Protein AF-A0A0F4YSS4-F1 (afdb_monomer_lite)

Organism: Rasamsonia emersonii (strain ATCC 16479 / CBS 393.64 / IMI 116815) (NCBI:txid1408163)

Sequence (124 aa):
MKLNITSLLLAASASLASAQYKGIIFFKEHGQCPRQIESEQQTDFEYTAGSNLCIPMGYSSDNYGVGLSAALIGNNDIPPTKLGGCPTSSCNENCQTTSIKQTGNGIYLGCAQFTDAPYLYIGR

Radius of gyration: 19.4 Å; chains: 1; bounding box: 27×46×71 Å

pLDDT: mean 86.07, std 15.17, range [37.22, 96.81]

Foldseek 3Di:
DDDDDDDDDPPPPPPPQDFFKKWKKFKDAAPDWDPPDPVTDIDIDTDGAPDKDKAFDPDPDQKIKMKMKIFGPDPDQDAFQWKWFAQDSVSPDDTDIDTWDDDVRMIIDGIDIGGNRRIMMTHD

Structure (mmCIF, N/CA/C/O backbone):
data_AF-A0A0F4YSS4-F1
#
_entry.id   AF-A0A0F4YSS4-F1
#
loop_
_atom_site.group_PDB
_atom_site.id
_atom_site.type_symbol
_atom_site.label_atom_id
_atom_site.label_alt_id
_atom_site.label_comp_id
_atom_site.label_asym_id
_atom_site.label_entity_id
_atom_site.label_seq_id
_atom_site.pdbx_PDB_ins_code
_atom_site.Cartn_x
_atom_site.Cartn_y
_atom_site.Cartn_z
_atom_site.occupancy
_atom_site.B_iso_or_equiv
_atom_site.auth_seq_id
_atom_site.auth_comp_id
_atom_site.auth_asym_id
_atom_site.auth_atom_id
_atom_site.pdbx_PDB_model_num
ATOM 1 N N . MET A 1 1 ? 6.819 32.430 -58.031 1.00 39.19 1 MET A N 1
ATOM 2 C CA . MET A 1 1 ? 7.689 32.600 -56.840 1.00 39.19 1 MET A CA 1
ATOM 3 C C . MET A 1 1 ? 6.870 32.159 -55.629 1.00 39.19 1 MET A C 1
ATOM 5 O O . MET A 1 1 ? 5.816 32.735 -55.426 1.00 39.19 1 MET A O 1
ATOM 9 N N . LYS A 1 2 ? 7.064 30.935 -55.105 1.00 37.22 2 LYS A N 1
ATOM 10 C CA . LYS A 1 2 ? 7.955 30.550 -53.973 1.00 37.22 2 LYS A CA 1
ATOM 11 C C . LYS A 1 2 ? 7.682 31.393 -52.712 1.00 37.22 2 LYS A C 1
ATOM 13 O O . LYS A 1 2 ? 8.024 32.564 -52.712 1.00 37.22 2 LYS A O 1
ATOM 18 N N . LEU A 1 3 ? 6.821 30.902 -51.811 1.00 43.38 3 LEU A N 1
ATOM 19 C CA . LEU A 1 3 ? 7.068 30.062 -50.609 1.00 43.38 3 LEU A CA 1
ATOM 20 C C . LEU A 1 3 ? 7.516 30.884 -49.391 1.00 43.38 3 LEU A C 1
ATOM 22 O O . LEU A 1 3 ? 8.586 31.478 -49.434 1.00 43.38 3 LEU A O 1
ATOM 26 N N . ASN A 1 4 ? 6.729 30.853 -48.308 1.00 44.31 4 ASN A N 1
ATOM 27 C CA . ASN A 1 4 ? 7.154 30.349 -46.989 1.00 44.31 4 ASN A CA 1
ATOM 28 C C . ASN A 1 4 ? 6.169 30.778 -45.893 1.00 44.31 4 ASN A C 1
ATOM 30 O O . ASN A 1 4 ? 6.209 31.911 -45.426 1.00 44.31 4 ASN A O 1
ATOM 34 N N . ILE A 1 5 ? 5.348 29.841 -45.418 1.00 56.06 5 ILE A N 1
ATOM 35 C CA . ILE A 1 5 ? 4.875 29.872 -44.032 1.00 56.06 5 ILE A CA 1
ATOM 36 C C . ILE A 1 5 ? 5.236 28.512 -43.446 1.00 56.06 5 ILE A C 1
ATOM 38 O O . ILE A 1 5 ? 4.546 27.515 -43.639 1.00 56.06 5 ILE A O 1
ATOM 42 N N . THR A 1 6 ? 6.402 28.475 -42.811 1.00 56.00 6 THR A N 1
ATOM 43 C CA . THR A 1 6 ? 6.912 27.323 -42.074 1.00 56.00 6 THR A CA 1
ATOM 44 C C . THR A 1 6 ? 6.201 27.286 -40.725 1.00 56.00 6 THR A C 1
ATOM 46 O O . THR A 1 6 ? 6.624 27.941 -39.776 1.00 56.00 6 THR A O 1
ATOM 49 N N . SER A 1 7 ? 5.097 26.550 -40.632 1.00 55.50 7 SER A N 1
ATOM 50 C CA . SER A 1 7 ? 4.496 26.219 -39.340 1.00 55.50 7 SER A CA 1
ATOM 51 C C . SER A 1 7 ? 5.353 25.154 -38.654 1.00 55.50 7 SER A C 1
ATOM 53 O O . SER A 1 7 ? 5.331 23.987 -39.040 1.00 55.50 7 SER A O 1
ATOM 55 N N . LEU A 1 8 ? 6.125 25.560 -37.640 1.00 53.09 8 LEU A N 1
ATOM 56 C CA . LEU A 1 8 ? 6.715 24.636 -36.672 1.00 53.09 8 LEU A CA 1
ATOM 57 C C . LEU A 1 8 ? 5.577 23.970 -35.885 1.00 53.09 8 LEU A C 1
ATOM 59 O O . LEU A 1 8 ? 4.965 24.593 -35.020 1.00 53.09 8 LEU A O 1
ATOM 63 N N . LEU A 1 9 ? 5.305 22.698 -36.168 1.00 51.16 9 LEU A N 1
ATOM 64 C CA . LEU A 1 9 ? 4.579 21.833 -35.243 1.00 51.16 9 LEU A CA 1
ATOM 65 C C . LEU A 1 9 ? 5.529 21.459 -34.098 1.00 51.16 9 LEU A C 1
ATOM 67 O O . LEU A 1 9 ? 6.437 20.648 -34.274 1.00 51.16 9 LEU A O 1
ATOM 71 N N . LEU A 1 10 ? 5.323 22.057 -32.921 1.00 48.53 10 LEU A N 1
ATOM 72 C CA . LEU A 1 10 ? 5.881 21.550 -31.668 1.00 48.53 10 LEU A CA 1
ATOM 73 C C . LEU A 1 10 ? 5.196 20.213 -31.352 1.00 48.53 10 LEU A C 1
ATOM 75 O O . LEU A 1 10 ? 4.077 20.183 -30.842 1.00 48.53 10 LEU A O 1
ATOM 79 N N . ALA A 1 11 ? 5.867 19.103 -31.649 1.00 56.78 11 ALA A N 1
ATOM 80 C CA . ALA A 1 11 ? 5.512 17.807 -31.091 1.00 56.78 11 ALA A CA 1
ATOM 81 C C . ALA A 1 11 ? 5.920 17.800 -29.610 1.00 56.78 11 ALA A C 1
ATOM 83 O O . ALA A 1 11 ? 7.083 17.585 -29.270 1.00 56.78 11 ALA A O 1
ATOM 84 N N . ALA A 1 12 ? 4.970 18.089 -28.722 1.00 51.41 12 ALA A N 1
ATOM 85 C CA . ALA A 1 12 ? 5.133 17.840 -27.299 1.00 51.41 12 ALA A CA 1
ATOM 86 C C . ALA A 1 12 ? 5.093 16.322 -27.077 1.00 51.41 12 ALA A C 1
ATOM 88 O O . ALA A 1 12 ? 4.024 15.719 -26.990 1.00 51.41 12 ALA A O 1
ATOM 89 N N . SER A 1 13 ? 6.266 15.694 -27.022 1.00 50.88 13 SER A N 1
ATOM 90 C CA . SER A 1 13 ? 6.425 14.308 -26.586 1.00 50.88 13 SER A CA 1
ATOM 91 C C . SER A 1 13 ? 6.126 14.240 -25.086 1.00 50.88 13 SER A C 1
ATOM 93 O O . SER A 1 13 ? 7.032 14.287 -24.259 1.00 50.88 13 SER A O 1
ATOM 95 N N . ALA A 1 14 ? 4.847 14.184 -24.714 1.00 50.41 14 ALA A N 1
ATOM 96 C CA . ALA A 1 14 ? 4.457 13.777 -23.375 1.00 50.41 14 ALA A CA 1
ATOM 97 C C . ALA A 1 14 ? 4.865 12.307 -23.227 1.00 50.41 14 ALA A C 1
ATOM 99 O O . ALA A 1 14 ? 4.205 11.408 -23.747 1.00 50.41 14 ALA A O 1
ATOM 100 N N . SER A 1 15 ? 6.001 12.062 -22.579 1.00 48.47 15 SER A N 1
ATOM 101 C CA . SER A 1 15 ? 6.397 10.741 -22.114 1.00 48.47 15 SER A CA 1
ATOM 102 C C . SER A 1 15 ? 5.359 10.280 -21.095 1.00 48.47 15 SER A C 1
ATOM 104 O O . SER A 1 15 ? 5.455 10.562 -19.904 1.00 48.47 15 SER A O 1
ATOM 106 N N . LEU A 1 16 ? 4.324 9.601 -21.587 1.00 52.78 16 LEU A N 1
ATOM 107 C CA . LEU A 1 16 ? 3.397 8.825 -20.778 1.00 52.78 16 LEU A CA 1
ATOM 108 C C . LEU A 1 16 ? 4.238 7.781 -20.043 1.00 52.78 16 LEU A C 1
ATOM 110 O O . LEU A 1 16 ? 4.644 6.777 -20.629 1.00 52.78 16 LEU A O 1
ATOM 114 N N . ALA A 1 17 ? 4.561 8.038 -18.779 1.00 60.41 17 ALA A N 1
ATOM 115 C CA . ALA A 1 17 ? 5.126 7.010 -17.928 1.00 60.41 17 ALA A CA 1
ATOM 116 C C . ALA A 1 17 ? 4.026 5.960 -17.722 1.00 60.41 17 ALA A C 1
ATOM 118 O O . ALA A 1 17 ? 3.102 6.163 -16.938 1.00 60.41 17 ALA A O 1
ATOM 119 N N . SER A 1 18 ? 4.076 4.879 -18.501 1.00 71.38 18 SER A N 1
ATOM 120 C CA . SER A 1 18 ? 3.141 3.765 -18.375 1.00 71.38 18 SER A CA 1
ATOM 121 C C . SER A 1 18 ? 3.249 3.170 -16.973 1.00 71.38 18 SER A C 1
ATOM 123 O O . SER A 1 18 ? 4.370 2.934 -16.506 1.00 71.38 18 SER A O 1
ATOM 125 N N . ALA A 1 19 ? 2.108 2.895 -16.337 1.00 76.88 19 ALA A N 1
ATOM 126 C CA . ALA A 1 19 ? 2.060 2.118 -15.104 1.00 76.88 19 ALA A CA 1
ATOM 127 C C . ALA A 1 19 ? 2.869 0.825 -15.264 1.00 76.88 19 ALA A C 1
ATOM 129 O O . ALA A 1 19 ? 2.820 0.158 -16.298 1.00 76.88 19 ALA A O 1
ATOM 130 N N . GLN A 1 20 ? 3.660 0.506 -14.250 1.00 90.88 20 GLN A N 1
ATOM 131 C CA . GLN A 1 20 ? 4.571 -0.632 -14.258 1.00 90.88 20 GLN A CA 1
ATOM 132 C C . GLN A 1 20 ? 3.961 -1.800 -13.512 1.00 90.88 20 GLN A C 1
ATOM 134 O O . GLN A 1 20 ? 4.001 -2.917 -14.007 1.00 90.88 20 GLN A O 1
ATOM 139 N N . TYR A 1 21 ? 3.323 -1.535 -12.376 1.00 94.25 21 TYR A N 1
ATOM 140 C CA . TYR A 1 21 ? 2.577 -2.539 -11.634 1.00 94.25 21 TYR A CA 1
ATOM 141 C C . TYR A 1 21 ? 1.111 -2.150 -11.578 1.00 94.25 21 TYR A C 1
ATOM 143 O O . TYR A 1 21 ? 0.785 -0.983 -11.366 1.00 94.25 21 TYR A O 1
ATOM 151 N N . LYS A 1 22 ? 0.237 -3.140 -11.731 1.00 95.44 22 LYS A N 1
ATOM 152 C CA . LYS A 1 22 ? -1.200 -2.997 -11.514 1.00 95.44 22 LYS A CA 1
ATOM 153 C C . LYS A 1 22 ? -1.671 -4.085 -10.576 1.00 95.44 22 LYS A C 1
ATOM 155 O O . LYS A 1 22 ? -1.296 -5.249 -10.733 1.00 95.44 22 LYS A O 1
ATOM 160 N N . GLY A 1 23 ? -2.468 -3.701 -9.595 1.00 94.69 23 GLY A N 1
ATOM 161 C CA . GLY A 1 23 ? -2.914 -4.630 -8.580 1.00 94.69 23 GLY A CA 1
ATOM 162 C C . GLY A 1 23 ? -4.106 -4.149 -7.798 1.00 94.69 23 GLY A C 1
ATOM 163 O O . GLY A 1 23 ? -4.720 -3.133 -8.113 1.00 94.69 23 GLY A O 1
ATOM 164 N N . ILE A 1 24 ? -4.390 -4.921 -6.763 1.00 95.56 24 ILE A N 1
ATOM 165 C CA . ILE A 1 24 ? -5.546 -4.766 -5.902 1.00 95.56 24 ILE A CA 1
ATOM 166 C C . ILE A 1 24 ? -5.051 -4.701 -4.462 1.00 95.56 24 ILE A C 1
ATOM 168 O O . ILE A 1 24 ? -4.170 -5.462 -4.045 1.00 95.56 24 ILE A O 1
ATOM 172 N N . ILE A 1 25 ? -5.625 -3.774 -3.712 1.00 95.50 25 ILE A N 1
ATOM 173 C CA . ILE A 1 25 ? -5.508 -3.671 -2.265 1.00 95.50 25 ILE A CA 1
ATOM 174 C C . ILE A 1 25 ? -6.777 -4.261 -1.678 1.00 95.50 25 ILE A C 1
ATOM 176 O O . ILE A 1 25 ? -7.871 -3.883 -2.084 1.00 95.50 25 ILE A O 1
ATOM 180 N N . PHE A 1 26 ? -6.625 -5.162 -0.721 1.00 95.81 26 PHE A N 1
ATOM 181 C CA . PHE A 1 26 ? -7.721 -5.836 -0.042 1.00 95.81 26 PHE A CA 1
ATOM 182 C C . PHE A 1 26 ? -7.793 -5.357 1.396 1.00 95.81 26 PHE A C 1
ATOM 184 O O . PHE A 1 26 ? -6.758 -5.175 2.042 1.00 95.81 26 PHE A O 1
ATOM 191 N N . PHE A 1 27 ? -9.008 -5.202 1.902 1.00 94.75 27 PHE A N 1
ATOM 192 C CA . PHE A 1 27 ? -9.275 -4.678 3.231 1.00 94.75 27 PHE A CA 1
ATOM 193 C C . PHE A 1 27 ? -10.063 -5.667 4.075 1.00 94.75 27 PHE A C 1
ATOM 195 O O . PHE A 1 27 ? -10.866 -6.461 3.576 1.00 94.75 27 PHE A O 1
ATOM 202 N N . LYS A 1 28 ? -9.845 -5.588 5.384 1.00 94.19 28 LYS A N 1
ATOM 203 C CA . LYS A 1 28 ? -10.624 -6.306 6.382 1.00 94.19 28 LYS A CA 1
ATOM 204 C C . LYS A 1 28 ? -10.689 -5.535 7.688 1.00 94.19 28 LYS A C 1
ATOM 206 O O . LYS A 1 28 ? -9.936 -4.590 7.903 1.00 94.19 28 LYS A O 1
ATOM 211 N N . GLU A 1 29 ? -11.576 -5.959 8.576 1.00 92.94 29 GLU A N 1
ATOM 212 C CA . GLU A 1 29 ? -11.637 -5.429 9.93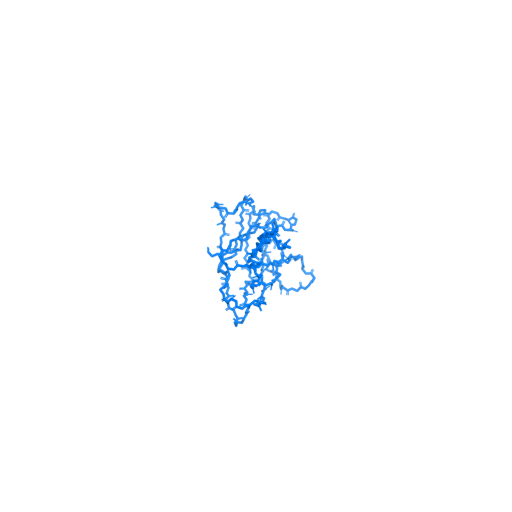4 1.00 92.94 29 GLU A CA 1
ATOM 213 C C . GLU A 1 29 ? -10.303 -5.612 10.668 1.00 92.94 29 GLU A C 1
ATOM 215 O O . GLU A 1 29 ? -9.561 -6.572 10.436 1.00 92.94 29 GLU A O 1
ATOM 220 N N . HIS A 1 30 ? -10.002 -4.676 11.566 1.00 91.69 30 HIS A N 1
ATOM 221 C CA . HIS A 1 30 ? -8.802 -4.728 12.389 1.00 91.69 30 HIS A CA 1
ATOM 222 C C . HIS A 1 30 ? -8.676 -6.049 13.160 1.00 91.69 30 HIS A C 1
ATOM 224 O O . HIS A 1 30 ? -9.650 -6.599 13.675 1.00 91.69 30 HIS A O 1
ATOM 230 N N . GLY A 1 31 ? -7.448 -6.557 13.254 1.00 92.06 31 GLY A N 1
ATOM 231 C CA . GLY A 1 31 ? -7.145 -7.855 13.856 1.00 92.06 31 GLY A CA 1
ATOM 232 C C . GLY A 1 31 ? -7.376 -9.044 12.917 1.00 92.06 31 GLY A C 1
ATOM 233 O O . GLY A 1 31 ? -7.008 -10.167 13.261 1.00 92.06 31 GLY A O 1
ATOM 234 N N . GLN A 1 32 ? -7.922 -8.819 11.718 1.00 93.56 32 GLN A N 1
ATOM 235 C CA . GLN A 1 32 ? -8.018 -9.822 10.662 1.00 93.56 32 GLN A CA 1
ATOM 236 C C . GLN A 1 32 ? -7.117 -9.459 9.4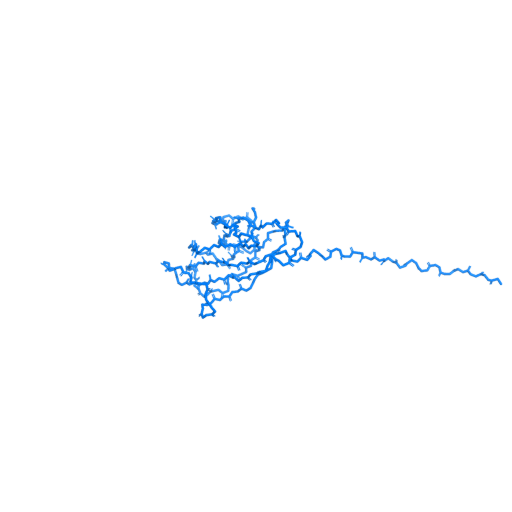84 1.00 93.56 32 GLN A C 1
ATOM 238 O O . GLN A 1 32 ? -6.900 -8.292 9.172 1.00 93.56 32 GLN A O 1
ATOM 243 N N . CYS A 1 33 ? -6.604 -10.479 8.802 1.00 92.94 33 CYS A N 1
ATOM 244 C CA . CYS A 1 33 ? -5.871 -10.304 7.556 1.00 92.94 33 CYS A CA 1
ATOM 245 C C . CYS A 1 33 ? -6.801 -10.607 6.378 1.00 92.94 33 CYS A C 1
ATOM 247 O O . CYS A 1 33 ? -7.498 -11.632 6.419 1.00 92.94 33 CYS A O 1
ATOM 249 N N . PRO A 1 34 ? -6.825 -9.761 5.335 1.00 93.44 34 PRO A N 1
ATOM 250 C CA . PRO A 1 34 ? -7.557 -10.083 4.124 1.00 93.44 34 PRO A CA 1
ATOM 251 C C . PRO A 1 34 ? -6.984 -11.350 3.487 1.00 93.44 34 PRO A C 1
ATOM 253 O O . PRO A 1 34 ? -5.774 -11.583 3.472 1.00 93.44 34 PRO A O 1
A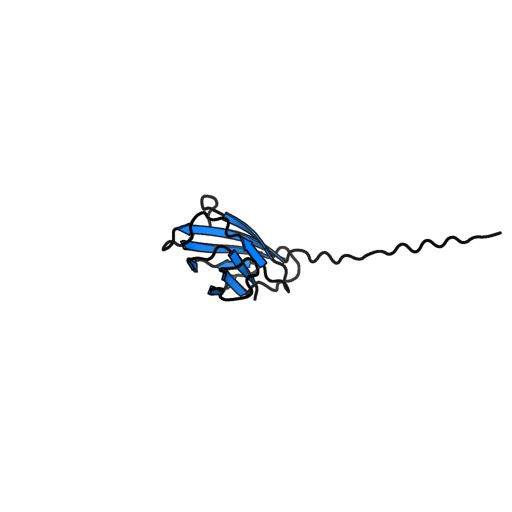TOM 256 N N . ARG A 1 35 ? -7.876 -12.193 2.976 1.00 91.12 35 ARG A N 1
ATOM 257 C CA . ARG A 1 35 ? -7.545 -13.419 2.244 1.00 91.12 35 ARG A CA 1
ATOM 258 C C . ARG A 1 35 ? -7.228 -13.160 0.773 1.00 91.12 35 ARG A C 1
ATOM 260 O O . ARG A 1 35 ? -6.808 -14.099 0.104 1.00 91.12 35 ARG A O 1
ATOM 267 N N . GLN A 1 36 ? -7.417 -11.926 0.304 1.00 87.56 36 GLN A N 1
ATOM 268 C CA . GLN A 1 36 ? -7.170 -11.493 -1.072 1.00 87.56 36 GLN A CA 1
ATOM 269 C C . GLN A 1 36 ? -8.050 -12.226 -2.086 1.00 87.56 36 GLN A C 1
ATOM 271 O O . GLN A 1 36 ? -7.580 -12.834 -3.047 1.00 87.56 36 GLN A O 1
ATOM 276 N N . ILE A 1 37 ? -9.352 -12.199 -1.818 1.00 87.19 37 ILE A N 1
ATOM 277 C CA . ILE A 1 37 ? -10.401 -12.785 -2.655 1.00 87.19 37 ILE A CA 1
ATOM 278 C C . ILE A 1 37 ? -11.400 -11.698 -3.050 1.00 87.19 37 ILE A C 1
ATOM 280 O O . ILE A 1 37 ? -11.595 -10.746 -2.303 1.00 87.19 37 ILE A O 1
ATOM 284 N N . GLU A 1 38 ? -12.085 -11.874 -4.179 1.00 82.00 38 GLU A N 1
ATOM 285 C CA . GLU A 1 38 ? -12.984 -10.856 -4.756 1.00 82.00 38 GLU A CA 1
ATOM 286 C C . GLU A 1 38 ? -14.153 -10.438 -3.848 1.00 82.00 38 GLU A C 1
ATOM 288 O O . GLU A 1 38 ? -14.733 -9.374 -4.035 1.00 82.00 38 GLU A O 1
ATOM 293 N N . SER A 1 39 ? -14.532 -11.270 -2.872 1.00 83.75 39 SER A N 1
ATOM 294 C CA . SER A 1 39 ? -15.606 -10.944 -1.926 1.00 83.75 39 SER A CA 1
ATOM 295 C C . SER A 1 39 ? -15.177 -9.974 -0.820 1.00 83.75 39 SER A C 1
ATOM 297 O O . SER A 1 39 ? -16.019 -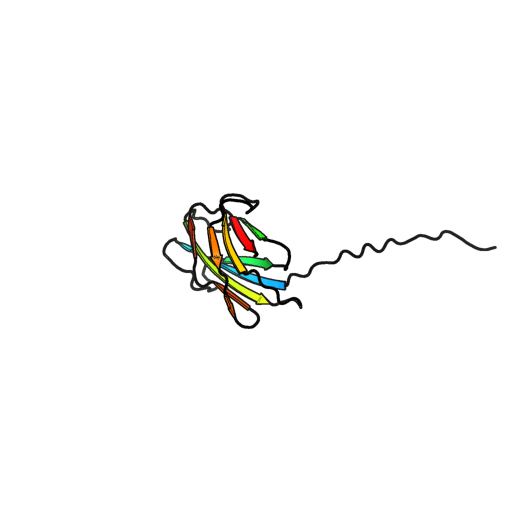9.549 -0.033 1.00 83.75 39 SER A O 1
ATOM 299 N N . GLU A 1 40 ? -13.878 -9.703 -0.675 1.00 88.94 40 GLU A N 1
ATOM 300 C CA . GLU A 1 40 ? -13.374 -8.706 0.270 1.00 88.94 40 GLU A CA 1
ATOM 301 C C . GLU A 1 40 ? -13.448 -7.310 -0.343 1.00 88.94 40 GLU A C 1
ATOM 303 O O . GLU A 1 40 ? -13.354 -7.136 -1.557 1.00 88.94 40 GLU A O 1
ATOM 308 N N . GLN A 1 41 ? -13.613 -6.297 0.506 1.00 92.44 41 GLN A N 1
ATOM 309 C CA . GLN A 1 41 ? -13.567 -4.924 0.031 1.00 92.44 41 GLN A CA 1
ATOM 310 C C . GLN A 1 41 ? -12.187 -4.646 -0.554 1.00 92.44 41 GLN A C 1
ATOM 312 O O . GLN A 1 41 ? -11.167 -4.998 0.044 1.00 92.44 41 GLN A O 1
ATOM 317 N N . GLN A 1 42 ? -12.172 -4.027 -1.728 1.00 93.06 42 GLN A N 1
ATOM 318 C CA . GLN A 1 42 ? -10.960 -3.901 -2.510 1.00 93.06 42 GLN A CA 1
ATOM 319 C C . GLN A 1 42 ? -10.912 -2.602 -3.308 1.00 93.06 42 GLN A C 1
ATOM 321 O O . GLN A 1 42 ? -11.949 -2.054 -3.682 1.00 93.06 42 GLN A O 1
ATOM 326 N N . THR A 1 43 ? -9.695 -2.144 -3.584 1.00 92.88 43 THR A N 1
ATOM 327 C CA . THR A 1 43 ? -9.425 -0.973 -4.421 1.00 92.88 43 THR A CA 1
ATOM 328 C C . THR A 1 43 ? -8.264 -1.271 -5.357 1.00 92.88 43 THR A C 1
ATOM 330 O O . THR A 1 43 ? -7.238 -1.801 -4.929 1.00 92.88 43 THR A O 1
ATOM 333 N N . ASP A 1 44 ? -8.411 -0.898 -6.624 1.00 94.06 44 ASP A N 1
ATOM 334 C CA . ASP A 1 44 ? -7.345 -1.022 -7.613 1.00 94.06 44 ASP A CA 1
ATOM 335 C C . ASP A 1 44 ? -6.267 0.047 -7.417 1.00 94.06 44 ASP A C 1
ATOM 337 O O . ASP A 1 44 ? -6.539 1.178 -7.008 1.00 94.06 44 ASP A O 1
ATOM 341 N N . PHE A 1 45 ? -5.034 -0.286 -7.785 1.00 94.00 45 PHE A N 1
ATOM 342 C CA . PHE A 1 45 ? -3.957 0.686 -7.886 1.00 94.00 45 PHE A CA 1
ATOM 343 C C . PHE A 1 45 ? -3.064 0.418 -9.094 1.00 94.00 45 PHE A C 1
ATOM 345 O O . PHE A 1 45 ? -2.895 -0.716 -9.552 1.00 94.00 45 PHE A O 1
ATOM 352 N N . GLU A 1 46 ? -2.445 1.490 -9.571 1.00 94.62 46 GLU A N 1
ATOM 353 C CA . GLU A 1 46 ? -1.416 1.459 -10.598 1.00 94.62 46 GLU A CA 1
ATOM 354 C C . GLU A 1 46 ? -0.191 2.212 -10.087 1.00 94.62 46 GLU A C 1
ATOM 356 O O . GLU A 1 46 ? -0.300 3.335 -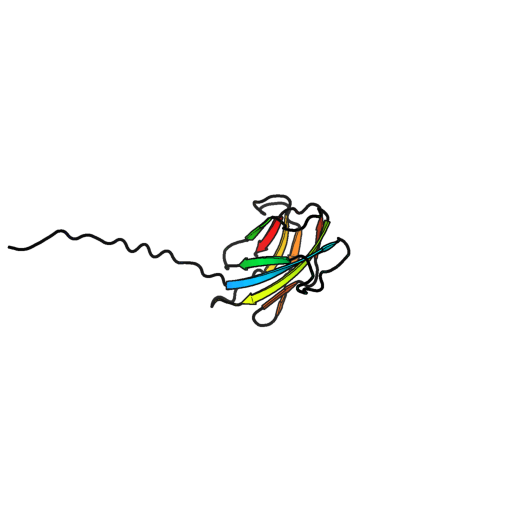9.597 1.00 94.62 46 GLU A O 1
ATOM 361 N N . TYR A 1 47 ? 0.976 1.578 -10.173 1.00 94.06 47 TYR A N 1
ATOM 362 C CA . TYR A 1 47 ? 2.238 2.109 -9.672 1.00 94.06 47 TYR A CA 1
ATOM 363 C C . TYR A 1 47 ? 3.241 2.305 -10.802 1.00 94.06 47 TYR A C 1
ATOM 365 O O . TYR A 1 47 ? 3.450 1.413 -11.628 1.00 94.06 47 TYR A O 1
ATOM 373 N N . THR A 1 48 ? 3.925 3.444 -10.772 1.00 92.06 48 THR A N 1
ATOM 374 C CA . THR A 1 48 ? 5.008 3.797 -11.690 1.00 92.06 48 THR A CA 1
ATOM 375 C C . THR A 1 48 ? 6.268 4.053 -10.874 1.00 92.06 48 THR A C 1
ATOM 377 O O . THR A 1 48 ? 6.256 4.877 -9.962 1.00 92.06 48 THR A O 1
ATOM 380 N N . ALA A 1 49 ? 7.378 3.379 -11.191 1.00 86.75 49 ALA A N 1
ATOM 381 C CA . ALA A 1 49 ? 8.633 3.638 -10.495 1.00 86.75 49 ALA A CA 1
ATOM 382 C C . ALA A 1 49 ? 9.060 5.104 -10.608 1.00 86.75 49 ALA A C 1
ATOM 384 O O . ALA A 1 49 ? 8.987 5.714 -11.676 1.00 86.75 49 ALA A O 1
ATOM 385 N N . GLY A 1 50 ? 9.563 5.634 -9.495 1.00 83.25 50 GLY A N 1
ATOM 386 C CA . GLY A 1 50 ? 9.981 7.029 -9.369 1.00 83.25 50 GLY A CA 1
ATOM 387 C C . GLY A 1 50 ? 8.909 7.951 -8.786 1.00 83.25 50 GLY A C 1
ATOM 388 O O . GLY A 1 50 ? 9.234 9.086 -8.448 1.00 83.25 50 GLY A O 1
ATOM 389 N N . SER A 1 51 ? 7.673 7.476 -8.601 1.00 85.31 51 SER A N 1
ATOM 390 C CA . SER A 1 51 ? 6.650 8.170 -7.817 1.00 85.31 51 SER A CA 1
ATOM 391 C C . SER A 1 51 ? 6.245 7.364 -6.582 1.00 85.31 51 SER A C 1
ATOM 393 O O . SER A 1 51 ? 6.445 6.150 -6.499 1.00 85.31 51 SER A O 1
ATOM 395 N N . ASN A 1 52 ? 5.690 8.074 -5.604 1.00 90.50 52 ASN A N 1
ATOM 396 C CA . ASN A 1 52 ? 4.956 7.488 -4.493 1.00 90.50 52 ASN A CA 1
ATOM 397 C C . ASN A 1 52 ? 3.467 7.699 -4.754 1.00 90.50 52 ASN A C 1
ATOM 399 O O . ASN A 1 52 ? 3.064 8.762 -5.228 1.00 90.50 52 ASN A O 1
ATOM 403 N N . LEU A 1 53 ? 2.656 6.701 -4.427 1.00 93.25 53 LEU A N 1
ATOM 404 C CA . LEU A 1 53 ? 1.209 6.835 -4.412 1.00 93.25 53 LEU A CA 1
ATOM 405 C C . LEU A 1 53 ? 0.768 7.239 -3.013 1.00 93.25 53 LEU A C 1
ATOM 407 O O . LEU A 1 53 ? 1.268 6.702 -2.025 1.00 93.25 53 LEU A O 1
ATOM 411 N N . CYS A 1 54 ? -0.195 8.149 -2.959 1.00 94.12 54 CYS A N 1
ATOM 412 C CA . CYS A 1 54 ? -0.973 8.438 -1.771 1.00 94.12 54 CYS A CA 1
ATOM 413 C C . CYS A 1 54 ? -2.439 8.420 -2.187 1.00 94.12 54 CYS A C 1
ATOM 415 O O . CYS A 1 54 ? -2.874 9.279 -2.955 1.00 94.12 54 CYS A O 1
ATOM 417 N N . ILE A 1 55 ? -3.177 7.402 -1.760 1.00 92.38 55 ILE A N 1
ATOM 418 C CA . ILE A 1 55 ? -4.569 7.199 -2.169 1.00 92.38 55 ILE A CA 1
ATOM 419 C C . ILE A 1 55 ? -5.473 7.202 -0.938 1.00 92.38 55 ILE A C 1
ATOM 421 O O . ILE A 1 55 ? -5.063 6.689 0.102 1.00 92.38 55 ILE A O 1
ATOM 425 N N . PRO A 1 56 ? -6.686 7.773 -1.010 1.00 90.75 56 PRO A N 1
ATOM 426 C CA . PRO A 1 56 ? -7.635 7.663 0.087 1.00 90.75 56 PRO A CA 1
ATOM 427 C C . PRO A 1 56 ? -7.956 6.189 0.341 1.00 90.75 56 PRO A C 1
ATOM 429 O O . PRO A 1 56 ? -8.200 5.418 -0.591 1.00 90.75 56 PRO A O 1
ATOM 432 N N . MET A 1 57 ? -7.946 5.798 1.611 1.00 82.38 57 MET A N 1
ATOM 433 C CA . MET A 1 57 ? -8.404 4.489 2.041 1.00 82.38 57 MET A CA 1
ATOM 434 C C . MET A 1 57 ? -9.893 4.379 1.692 1.00 82.38 57 MET A C 1
ATOM 436 O O . MET A 1 57 ? -10.729 5.104 2.223 1.00 82.38 57 MET A O 1
ATOM 440 N N . GLY A 1 58 ? -10.229 3.459 0.791 1.00 73.75 58 GLY A N 1
ATOM 441 C CA . GLY A 1 58 ? -11.608 3.216 0.364 1.00 73.75 58 GLY A CA 1
ATOM 442 C C . GLY A 1 58 ? -12.434 2.378 1.344 1.00 73.75 58 GLY A C 1
ATOM 443 O O . GLY A 1 58 ? -13.473 1.874 0.935 1.00 73.75 58 GLY A O 1
ATOM 444 N N . TYR A 1 59 ? -11.967 2.178 2.581 1.00 80.12 59 TYR A N 1
ATOM 445 C CA . TYR A 1 59 ? -12.556 1.314 3.611 1.00 80.12 59 TYR A CA 1
ATOM 446 C C . TYR A 1 59 ? -13.239 2.152 4.695 1.00 80.12 59 TYR A C 1
ATOM 448 O O . TYR A 1 59 ? -12.772 3.232 5.036 1.00 80.12 59 TYR A O 1
ATOM 456 N N . SER A 1 60 ? -14.358 1.678 5.243 1.00 78.50 60 SER A N 1
ATOM 457 C CA . SER A 1 60 ? -15.213 2.482 6.130 1.00 78.50 60 SER A CA 1
ATOM 458 C C . SER A 1 60 ? -14.762 2.534 7.595 1.00 78.50 60 SER A C 1
ATOM 460 O O . SER A 1 60 ? -15.466 3.120 8.411 1.00 78.50 60 SER A O 1
ATOM 462 N N . SER A 1 61 ? -13.653 1.884 7.956 1.00 85.69 61 SER A N 1
ATOM 463 C CA . SER A 1 61 ? -13.184 1.792 9.342 1.00 85.69 61 SER A CA 1
ATOM 464 C C . SER A 1 61 ? -11.850 2.495 9.536 1.00 85.69 61 SER A C 1
ATOM 466 O O . SER A 1 61 ? -10.930 2.291 8.749 1.00 85.69 61 SER A O 1
ATOM 468 N N . ASP A 1 62 ? -11.725 3.2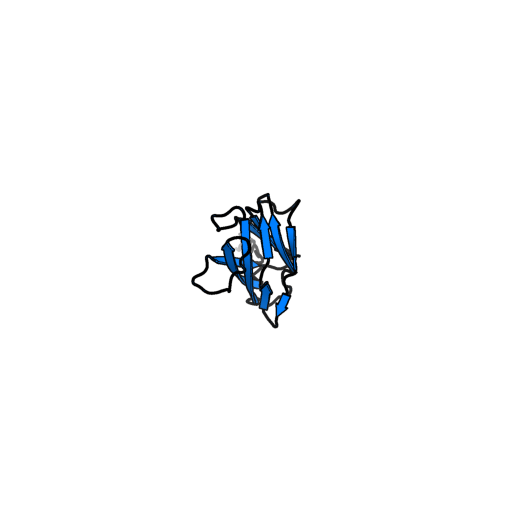26 10.643 1.00 86.38 62 ASP A N 1
ATOM 469 C CA . ASP A 1 62 ? -10.477 3.876 11.061 1.00 86.38 62 ASP A CA 1
ATOM 470 C C . ASP A 1 62 ? -9.382 2.864 11.449 1.00 86.38 62 ASP A C 1
ATOM 472 O O . ASP A 1 62 ? -8.202 3.202 11.491 1.00 86.38 62 ASP A O 1
ATOM 476 N N . ASN A 1 63 ? -9.759 1.605 11.705 1.00 92.31 63 ASN A N 1
ATOM 477 C CA . ASN A 1 63 ? -8.853 0.512 12.045 1.00 92.31 63 ASN A CA 1
ATOM 478 C C . ASN A 1 63 ? -9.087 -0.672 11.110 1.00 92.31 63 ASN A C 1
ATOM 480 O O . ASN A 1 63 ? -10.196 -1.207 11.039 1.00 92.31 63 ASN A O 1
ATOM 484 N N . TYR A 1 64 ? -8.042 -1.137 10.434 1.00 93.88 64 TYR A N 1
ATOM 485 C CA . TYR A 1 64 ? -8.214 -2.145 9.395 1.00 93.88 64 TYR A CA 1
ATOM 486 C C . TYR A 1 64 ? -6.979 -3.013 9.179 1.00 93.88 64 TYR A C 1
ATOM 488 O O . TYR A 1 64 ? -5.833 -2.596 9.363 1.00 93.88 64 TYR A O 1
ATOM 496 N N . GLY A 1 65 ? -7.247 -4.238 8.737 1.00 95.38 65 GLY A N 1
ATOM 497 C CA . GLY A 1 65 ? -6.270 -5.105 8.110 1.00 95.38 65 GLY A CA 1
ATOM 498 C C . GLY A 1 65 ? -6.196 -4.839 6.614 1.00 95.38 65 GLY A C 1
ATOM 499 O O . GLY A 1 65 ? -7.220 -4.666 5.954 1.00 95.38 65 GLY A O 1
ATOM 500 N N . VAL A 1 66 ? -4.988 -4.839 6.063 1.00 95.50 66 VAL A N 1
ATOM 501 C CA . VAL A 1 66 ? -4.751 -4.604 4.639 1.00 95.50 66 VAL A CA 1
ATOM 502 C C . VAL A 1 66 ? -3.768 -5.611 4.060 1.00 95.50 66 VAL A C 1
ATOM 504 O O . VAL A 1 66 ? -2.828 -6.057 4.718 1.00 95.50 66 VAL A O 1
ATOM 507 N N . GLY A 1 67 ? -3.993 -5.970 2.806 1.00 95.75 67 GLY A N 1
ATOM 508 C CA . GLY A 1 67 ? -3.099 -6.775 1.991 1.00 95.75 67 GLY A CA 1
ATOM 509 C C . GLY A 1 67 ? -3.076 -6.235 0.571 1.00 95.75 67 GLY A C 1
ATOM 510 O O . GLY A 1 67 ? -3.951 -5.466 0.182 1.00 95.75 67 GLY A O 1
ATOM 511 N N . LEU A 1 68 ? -2.078 -6.627 -0.212 1.00 95.88 68 LEU A N 1
ATOM 512 C CA . LEU A 1 68 ? -2.034 -6.286 -1.630 1.00 95.88 68 LEU A CA 1
ATOM 513 C C . LEU A 1 68 ? -1.453 -7.421 -2.457 1.00 95.88 68 LEU A C 1
ATOM 515 O O . LEU A 1 68 ? -0.602 -8.183 -1.984 1.00 95.88 68 LEU A O 1
ATOM 519 N N . SER A 1 69 ? -1.877 -7.459 -3.714 1.00 96.25 69 SER A N 1
ATOM 520 C CA . SER A 1 69 ? -1.289 -8.278 -4.766 1.00 96.25 69 SER A CA 1
ATOM 521 C C . SER A 1 69 ? -1.271 -7.485 -6.063 1.00 96.25 69 SER A C 1
ATOM 523 O O . SER A 1 69 ? -2.269 -6.856 -6.418 1.00 96.25 69 SER A O 1
ATOM 525 N N . ALA A 1 70 ? -0.143 -7.486 -6.767 1.00 96.19 70 ALA A N 1
ATOM 526 C CA . ALA A 1 70 ? -0.025 -6.821 -8.059 1.00 96.19 70 ALA A CA 1
ATOM 527 C C . ALA A 1 70 ? 0.913 -7.566 -9.001 1.00 96.19 70 ALA A C 1
ATOM 529 O O . ALA A 1 70 ? 1.846 -8.244 -8.567 1.00 96.19 70 ALA A O 1
ATOM 530 N N . ALA A 1 71 ? 0.689 -7.380 -10.298 1.00 96.12 71 ALA A N 1
ATOM 531 C CA . ALA A 1 71 ? 1.518 -7.919 -11.364 1.00 96.12 71 ALA A CA 1
ATOM 532 C C . ALA A 1 71 ? 2.251 -6.795 -12.103 1.00 96.12 71 ALA A C 1
ATOM 534 O O . ALA A 1 71 ? 1.725 -5.691 -12.260 1.00 96.12 71 ALA A O 1
ATOM 535 N N . LEU A 1 72 ? 3.458 -7.098 -12.578 1.00 95.19 72 LEU A N 1
ATOM 536 C CA . LEU A 1 72 ? 4.181 -6.287 -13.549 1.00 95.19 72 LEU A CA 1
ATOM 537 C C . LEU A 1 72 ? 3.413 -6.303 -14.880 1.00 95.19 72 LEU A C 1
ATOM 539 O O . LEU A 1 72 ? 3.218 -7.359 -15.480 1.00 95.19 72 LEU A O 1
ATOM 543 N N . ILE A 1 73 ? 2.980 -5.129 -15.329 1.00 93.94 73 ILE A N 1
ATOM 544 C CA . ILE A 1 73 ? 2.291 -4.897 -16.608 1.00 93.94 73 ILE A CA 1
ATOM 545 C C . ILE A 1 73 ? 3.119 -4.045 -17.582 1.00 93.94 73 ILE A C 1
ATOM 547 O O . ILE A 1 73 ? 2.762 -3.934 -18.753 1.00 93.94 73 ILE A O 1
ATOM 551 N N . GLY A 1 74 ? 4.207 -3.433 -17.106 1.00 86.69 74 GLY A N 1
ATOM 552 C CA . GLY A 1 74 ? 5.131 -2.631 -17.907 1.00 86.69 74 GLY A CA 1
ATOM 553 C C . GLY A 1 74 ? 6.497 -3.293 -18.102 1.00 86.69 74 GLY A C 1
ATOM 554 O O . GLY A 1 74 ? 6.752 -4.398 -17.636 1.00 86.69 74 GLY A O 1
ATOM 555 N N . ASN A 1 75 ? 7.406 -2.578 -18.772 1.00 86.25 75 ASN A N 1
ATOM 556 C CA . ASN A 1 75 ? 8.766 -3.062 -19.064 1.00 86.25 75 ASN A CA 1
ATOM 557 C C . ASN A 1 75 ? 9.793 -2.752 -17.963 1.00 86.25 75 ASN A C 1
ATOM 559 O O . ASN A 1 75 ? 10.927 -3.212 -18.043 1.00 86.25 75 ASN A O 1
ATOM 563 N N . ASN A 1 76 ? 9.433 -1.918 -16.987 1.00 84.31 76 ASN A N 1
ATOM 564 C CA . ASN A 1 76 ? 10.314 -1.526 -15.893 1.00 84.31 76 ASN A CA 1
ATOM 565 C C . ASN A 1 76 ? 9.900 -2.295 -14.633 1.00 84.31 76 ASN A C 1
ATOM 567 O O . ASN A 1 76 ? 8.798 -2.105 -14.126 1.00 84.31 76 ASN A O 1
ATOM 571 N N . ASP A 1 77 ? 10.782 -3.173 -14.169 1.00 87.50 77 ASP A N 1
ATOM 572 C CA . ASP A 1 77 ? 10.573 -4.150 -13.100 1.00 87.50 77 ASP A CA 1
ATOM 573 C C . ASP A 1 77 ? 10.993 -3.624 -11.722 1.00 87.50 77 ASP A C 1
ATOM 575 O O . ASP A 1 77 ? 11.379 -4.388 -10.842 1.00 87.50 77 ASP A O 1
ATOM 579 N N . ILE A 1 78 ? 10.943 -2.307 -11.534 1.00 91.44 78 ILE A N 1
ATOM 580 C CA . ILE A 1 78 ? 11.292 -1.632 -10.289 1.00 91.44 78 ILE A CA 1
ATOM 581 C C . ILE A 1 78 ? 10.026 -1.552 -9.411 1.00 91.44 78 ILE A C 1
ATOM 583 O O . ILE A 1 78 ? 9.216 -0.640 -9.594 1.00 91.44 78 ILE A O 1
ATOM 587 N N . PRO A 1 79 ? 9.818 -2.461 -8.433 1.00 92.81 79 PRO A N 1
ATOM 588 C CA . PRO A 1 79 ? 8.595 -2.471 -7.638 1.00 92.81 79 PRO A CA 1
ATOM 589 C C . PRO A 1 79 ? 8.598 -1.387 -6.552 1.00 92.81 79 PRO A C 1
ATOM 591 O O . PRO A 1 79 ? 9.679 -0.964 -6.103 1.00 92.81 79 PRO A O 1
ATOM 594 N N . PRO A 1 80 ? 7.413 -1.011 -6.038 1.00 94.44 80 PRO A N 1
ATOM 595 C CA . PRO A 1 80 ? 7.321 -0.390 -4.726 1.00 94.44 80 PRO A CA 1
ATOM 596 C C . PRO A 1 80 ? 7.781 -1.398 -3.665 1.00 94.44 80 PRO A C 1
ATOM 598 O O . PRO A 1 80 ? 7.529 -2.599 -3.767 1.00 94.44 80 PRO A O 1
ATOM 601 N N . THR A 1 81 ? 8.467 -0.917 -2.636 1.00 95.25 81 THR A N 1
ATOM 602 C CA . THR A 1 81 ? 9.009 -1.759 -1.559 1.00 95.25 81 THR A CA 1
ATOM 603 C C . THR A 1 81 ? 8.238 -1.605 -0.256 1.00 95.25 81 THR A C 1
ATOM 605 O O . THR A 1 81 ? 8.455 -2.382 0.676 1.00 95.25 81 THR A O 1
ATOM 608 N N . LYS A 1 82 ? 7.327 -0.632 -0.177 1.00 96.06 82 LYS A N 1
ATOM 609 C CA . LYS A 1 82 ? 6.575 -0.305 1.029 1.00 96.06 82 LYS A CA 1
ATOM 610 C C . LYS A 1 82 ? 5.102 -0.064 0.742 1.00 96.06 82 LYS A C 1
ATOM 612 O O . LYS A 1 82 ? 4.748 0.598 -0.231 1.00 96.06 82 LYS A O 1
ATOM 617 N N . LEU A 1 83 ? 4.280 -0.565 1.657 1.00 96.38 83 LEU A N 1
ATOM 618 C CA . LEU A 1 83 ? 2.896 -0.159 1.866 1.00 96.38 83 LEU A CA 1
ATOM 619 C C . LEU A 1 83 ? 2.845 0.583 3.201 1.00 96.38 83 LEU A C 1
ATOM 621 O O . LEU A 1 83 ? 3.512 0.166 4.150 1.00 96.38 83 LEU A O 1
ATOM 625 N N . GLY A 1 84 ? 2.057 1.643 3.307 1.00 95.62 84 GLY A N 1
ATOM 626 C CA . GLY A 1 84 ? 1.856 2.325 4.576 1.00 95.62 84 GLY A CA 1
ATOM 627 C C . GLY A 1 84 ? 0.463 2.886 4.768 1.00 95.62 84 GLY A C 1
ATOM 628 O O . GLY A 1 84 ? -0.240 3.142 3.798 1.00 95.62 84 GLY A O 1
ATOM 629 N N . GLY A 1 85 ? 0.100 3.090 6.028 1.00 95.56 85 GLY A N 1
ATOM 630 C CA . GLY A 1 85 ? -1.050 3.877 6.445 1.00 95.56 85 GLY A CA 1
ATOM 631 C C . GLY A 1 85 ? -0.591 5.260 6.898 1.00 95.56 85 GLY A C 1
ATOM 632 O O . GLY A 1 85 ? 0.345 5.371 7.693 1.00 95.56 85 GLY A O 1
ATOM 633 N N . CYS A 1 86 ? -1.221 6.310 6.379 1.00 95.12 86 CYS A N 1
ATOM 634 C CA . CYS A 1 86 ? -0.837 7.700 6.598 1.00 95.12 86 CYS A CA 1
ATOM 635 C C . CYS A 1 86 ? -2.022 8.548 7.085 1.00 95.12 86 CYS A C 1
ATOM 637 O O . CYS A 1 86 ? -3.148 8.358 6.615 1.00 95.12 86 CYS A O 1
ATOM 639 N N . PRO A 1 87 ? -1.766 9.543 7.955 1.00 93.50 87 PRO A N 1
ATOM 640 C CA . PRO A 1 87 ? -2.801 10.447 8.455 1.00 93.50 87 PRO A CA 1
ATOM 641 C C . PRO A 1 87 ? -3.215 11.523 7.439 1.00 93.50 87 PRO A C 1
ATOM 643 O O . PRO A 1 87 ? -4.303 12.086 7.539 1.00 93.50 87 PRO A O 1
ATOM 646 N N . THR A 1 88 ? -2.357 11.843 6.463 1.00 92.56 88 THR A N 1
ATOM 647 C CA . THR A 1 88 ? -2.556 12.965 5.534 1.00 92.56 88 THR A CA 1
ATOM 648 C C . THR A 1 88 ? -2.496 12.532 4.074 1.00 92.56 88 THR A C 1
ATOM 650 O O . THR A 1 88 ? -1.800 11.584 3.711 1.00 92.56 88 THR A O 1
ATOM 653 N N . SER A 1 89 ? -3.184 13.288 3.214 1.00 91.62 89 SER A N 1
ATOM 654 C CA . SER A 1 89 ? -3.286 13.036 1.770 1.00 91.62 89 SER A CA 1
ATOM 655 C C . SER A 1 89 ? -1.993 13.263 0.991 1.00 91.62 89 SER A C 1
ATOM 657 O O . SER A 1 89 ? -1.950 13.014 -0.210 1.00 91.62 89 SER A O 1
ATOM 659 N N . SER A 1 90 ? -0.954 13.792 1.637 1.00 90.38 90 SER A N 1
ATOM 660 C CA . SER A 1 90 ? 0.364 13.953 1.031 1.00 90.38 90 SER A CA 1
ATOM 661 C C . SER A 1 90 ? 1.264 12.741 1.262 1.00 90.38 90 SER A C 1
ATOM 663 O O . SER A 1 90 ? 2.240 12.590 0.538 1.00 90.38 90 SER A O 1
ATOM 665 N N . CYS A 1 91 ? 0.956 11.885 2.247 1.00 92.25 91 CYS A N 1
ATOM 666 C CA . CYS A 1 91 ? 1.792 10.754 2.662 1.00 92.25 91 CYS A CA 1
ATOM 667 C C . CYS A 1 91 ? 3.270 11.128 2.930 1.00 92.25 91 CYS A C 1
ATOM 669 O O . CYS A 1 91 ? 4.165 10.300 2.767 1.00 92.25 91 CYS A O 1
ATOM 671 N N . ASN A 1 92 ? 3.541 12.376 3.330 1.00 86.69 92 ASN A N 1
ATOM 672 C CA . ASN A 1 92 ? 4.909 12.876 3.517 1.00 86.69 92 ASN A CA 1
ATOM 673 C C . ASN A 1 92 ? 5.450 12.661 4.936 1.00 86.69 92 ASN A C 1
ATOM 675 O O . ASN A 1 92 ? 6.661 12.668 5.138 1.00 86.69 92 ASN A O 1
ATOM 679 N N . GLU A 1 93 ? 4.570 12.499 5.925 1.00 82.12 93 GLU A N 1
ATOM 680 C CA . GLU A 1 93 ? 4.939 12.485 7.340 1.00 82.12 93 GLU A CA 1
ATOM 681 C C . GLU A 1 93 ? 4.107 11.462 8.114 1.00 82.12 93 GLU A C 1
ATOM 683 O O . GLU A 1 93 ? 2.927 11.255 7.829 1.00 82.12 93 GLU A O 1
ATOM 688 N N . ASN A 1 94 ? 4.729 10.849 9.126 1.00 88.44 94 ASN A N 1
ATOM 689 C CA . ASN A 1 94 ? 4.079 9.983 10.118 1.00 88.44 94 ASN A CA 1
ATOM 690 C C . ASN A 1 94 ? 3.339 8.759 9.549 1.00 88.44 94 ASN A C 1
ATOM 692 O O . ASN A 1 94 ? 2.447 8.215 10.195 1.00 88.44 94 ASN A O 1
ATOM 696 N N . CYS A 1 95 ? 3.721 8.297 8.359 1.00 93.25 95 CYS A N 1
ATOM 697 C CA . CYS A 1 95 ? 3.204 7.056 7.800 1.00 93.25 95 CYS A CA 1
ATOM 698 C C . CYS A 1 95 ? 3.787 5.842 8.530 1.00 93.25 95 CYS A C 1
ATOM 700 O O . CYS A 1 95 ? 5.008 5.673 8.610 1.00 93.25 95 CYS A O 1
ATOM 702 N N . GLN A 1 96 ? 2.921 4.949 8.996 1.00 95.38 96 GLN A N 1
ATOM 703 C CA . GLN A 1 96 ? 3.337 3.623 9.436 1.00 95.38 96 GLN A CA 1
ATOM 704 C C . GLN A 1 96 ? 3.534 2.762 8.197 1.00 95.38 96 GLN A C 1
ATOM 706 O O . GLN A 1 96 ? 2.609 2.617 7.406 1.00 95.38 96 GLN A O 1
ATOM 711 N N . THR A 1 97 ? 4.730 2.209 8.000 1.00 95.69 97 THR A N 1
ATOM 712 C CA . THR A 1 97 ? 5.049 1.438 6.792 1.00 95.69 97 THR A CA 1
ATOM 713 C C . THR A 1 97 ? 5.456 0.012 7.113 1.00 95.69 97 THR A C 1
ATOM 715 O O . THR A 1 97 ? 5.966 -0.301 8.187 1.00 95.69 97 THR A O 1
ATOM 718 N N . THR A 1 98 ? 5.235 -0.857 6.141 1.00 96.81 98 THR A N 1
ATOM 719 C CA . THR A 1 98 ? 5.609 -2.264 6.152 1.00 96.81 98 THR A CA 1
ATOM 720 C C . THR A 1 98 ? 6.172 -2.641 4.786 1.00 96.81 98 THR A C 1
ATOM 722 O O . THR A 1 98 ? 5.886 -1.990 3.777 1.00 96.81 98 THR A O 1
ATOM 725 N N . SER A 1 99 ? 6.997 -3.681 4.741 1.00 96.81 99 SER A N 1
ATOM 726 C CA . SER A 1 99 ? 7.672 -4.092 3.515 1.00 96.81 99 SER A CA 1
ATOM 727 C C . SER A 1 99 ? 6.775 -4.944 2.625 1.00 96.81 99 SER A C 1
ATOM 729 O O . SER A 1 99 ? 6.196 -5.941 3.058 1.00 96.81 99 SER A O 1
ATOM 731 N N . ILE A 1 100 ? 6.738 -4.589 1.346 1.00 96.62 100 ILE A N 1
ATOM 732 C CA . ILE A 1 100 ? 6.150 -5.401 0.284 1.00 96.62 100 ILE A CA 1
ATOM 733 C C . ILE A 1 100 ? 7.178 -6.449 -0.148 1.00 96.62 100 ILE A C 1
ATOM 735 O O . ILE A 1 100 ? 8.365 -6.150 -0.288 1.00 96.62 100 ILE A O 1
ATOM 739 N N . LYS A 1 101 ? 6.733 -7.688 -0.372 1.00 95.38 101 LYS A N 1
ATOM 740 C CA . LYS A 1 101 ? 7.584 -8.756 -0.903 1.00 95.38 101 LYS A CA 1
ATOM 741 C C . LYS A 1 101 ? 7.436 -8.830 -2.415 1.00 95.38 101 LYS A C 1
ATOM 743 O O . LYS A 1 101 ? 6.321 -8.834 -2.922 1.00 95.38 101 LYS A O 1
ATOM 748 N N . GLN A 1 102 ? 8.547 -8.952 -3.127 1.00 92.44 102 GLN A N 1
ATOM 749 C CA . GLN A 1 102 ? 8.529 -9.293 -4.545 1.00 92.44 102 GLN A CA 1
ATOM 750 C C . GLN A 1 102 ? 8.433 -10.816 -4.704 1.00 92.44 102 GLN A C 1
ATOM 752 O O . GLN A 1 102 ? 9.137 -11.564 -4.026 1.00 92.44 102 GLN A O 1
ATOM 757 N N . THR A 1 103 ? 7.557 -11.279 -5.591 1.00 90.12 103 THR A N 1
ATOM 758 C CA . THR A 1 103 ? 7.323 -12.701 -5.870 1.00 90.12 103 THR A CA 1
ATOM 759 C C . THR A 1 103 ? 7.256 -12.909 -7.380 1.00 90.12 103 THR A C 1
ATOM 761 O O . THR A 1 103 ? 6.225 -12.657 -8.006 1.00 90.12 103 THR A O 1
ATOM 764 N N . GLY A 1 104 ? 8.368 -13.340 -7.984 1.00 90.44 104 GLY A N 1
ATOM 765 C CA . GLY A 1 104 ? 8.493 -13.429 -9.441 1.00 90.44 104 GLY A CA 1
ATOM 766 C C . GLY A 1 104 ? 8.280 -12.063 -10.102 1.00 90.44 104 GLY A C 1
ATOM 767 O O . GLY A 1 104 ? 8.899 -11.078 -9.703 1.00 90.44 104 GLY A O 1
ATOM 768 N N . ASN A 1 105 ? 7.353 -12.005 -11.062 1.00 91.62 105 ASN A N 1
ATOM 769 C CA . ASN A 1 105 ? 6.959 -10.772 -11.757 1.00 91.62 105 ASN A CA 1
ATOM 770 C C . ASN A 1 105 ? 5.860 -9.986 -11.020 1.00 91.62 105 ASN A C 1
ATOM 772 O O . ASN A 1 105 ? 5.230 -9.109 -11.603 1.00 91.62 105 ASN A O 1
ATOM 776 N N . GLY A 1 106 ? 5.573 -10.319 -9.764 1.00 93.94 106 GLY A N 1
ATOM 777 C CA . GLY A 1 106 ? 4.555 -9.652 -8.965 1.00 93.94 106 GLY A CA 1
ATOM 778 C C . GLY A 1 106 ? 5.088 -9.148 -7.636 1.00 93.94 106 GLY A C 1
ATOM 779 O O . GLY A 1 106 ? 6.242 -9.372 -7.261 1.00 93.94 106 GLY A O 1
ATOM 780 N N . ILE A 1 107 ? 4.207 -8.481 -6.910 1.00 95.56 107 ILE A N 1
ATOM 781 C CA . ILE A 1 107 ? 4.429 -8.044 -5.538 1.00 95.56 107 ILE A CA 1
ATOM 782 C C . ILE A 1 107 ? 3.265 -8.475 -4.661 1.00 95.56 107 ILE A C 1
ATOM 784 O O . ILE A 1 107 ? 2.124 -8.567 -5.116 1.00 95.56 107 ILE A O 1
ATOM 788 N N . TYR A 1 108 ? 3.568 -8.729 -3.396 1.00 95.88 108 TYR A N 1
ATOM 789 C CA . TYR A 1 108 ? 2.625 -9.289 -2.452 1.00 95.88 108 TYR A CA 1
ATOM 790 C C . TYR A 1 108 ? 2.873 -8.773 -1.037 1.00 95.88 108 TYR A C 1
ATOM 792 O O . TYR A 1 108 ? 4.005 -8.734 -0.543 1.00 95.88 108 TYR A O 1
ATOM 800 N N . LEU A 1 109 ? 1.783 -8.453 -0.348 1.00 96.38 109 LEU A N 1
ATOM 801 C CA . LEU A 1 109 ? 1.754 -8.245 1.089 1.00 96.38 109 LEU A CA 1
ATOM 802 C C . LEU A 1 109 ? 0.541 -8.962 1.666 1.00 96.38 109 LEU A C 1
ATOM 804 O O . LEU A 1 109 ? -0.593 -8.597 1.377 1.00 96.38 109 LEU A O 1
ATOM 808 N N . GLY A 1 110 ? 0.786 -9.982 2.486 1.00 93.31 110 GLY A N 1
ATOM 809 C CA . GLY A 1 110 ? -0.289 -10.828 3.007 1.00 93.31 110 GLY A CA 1
ATOM 810 C C . GLY A 1 110 ? -1.100 -10.187 4.126 1.00 93.31 110 GLY A C 1
ATOM 811 O O . GLY A 1 110 ? -2.280 -10.487 4.256 1.00 93.31 110 GLY A O 1
ATOM 812 N N . CYS A 1 111 ? -0.478 -9.333 4.944 1.00 95.00 111 CYS A N 1
ATOM 813 C CA . CYS A 1 111 ? -1.173 -8.643 6.022 1.00 95.00 111 CYS A CA 1
ATOM 814 C C . CYS A 1 111 ? -0.352 -7.494 6.610 1.00 95.00 111 CYS A C 1
ATOM 816 O O . CYS A 1 111 ? 0.831 -7.658 6.913 1.00 95.00 111 CYS A O 1
ATOM 818 N N . ALA A 1 112 ? -1.014 -6.370 6.834 1.00 96.06 112 ALA A N 1
ATOM 819 C CA . ALA A 1 112 ? -0.605 -5.295 7.719 1.00 96.06 112 ALA A CA 1
ATOM 820 C C . ALA A 1 112 ? -1.830 -4.767 8.457 1.00 96.06 112 ALA A C 1
ATOM 822 O O . ALA A 1 112 ? -2.956 -4.996 8.024 1.00 96.06 112 ALA A O 1
ATOM 823 N N . GLN A 1 113 ? -1.603 -4.095 9.576 1.00 96.38 113 GLN A N 1
ATOM 824 C CA . GLN A 1 113 ? -2.656 -3.479 10.372 1.00 96.38 113 GLN A CA 1
ATOM 825 C C . GLN A 1 113 ? -2.337 -1.998 10.487 1.00 96.38 113 GLN A C 1
ATOM 827 O O . GLN A 1 113 ? -1.200 -1.649 10.813 1.00 96.38 113 GLN A O 1
ATOM 832 N N . PHE A 1 114 ? -3.325 -1.158 10.208 1.00 95.12 114 PHE A N 1
ATOM 833 C CA . PHE A 1 114 ? -3.207 0.284 10.353 1.00 95.12 114 PHE A CA 1
ATOM 834 C C . PHE A 1 114 ? -4.377 0.834 11.166 1.00 95.12 114 PHE A C 1
ATOM 836 O O . PHE A 1 114 ? -5.491 0.306 11.132 1.00 95.12 114 PHE A O 1
ATOM 843 N N . THR A 1 115 ? -4.082 1.911 11.885 1.00 93.69 115 THR A N 1
ATOM 844 C CA . THR A 1 115 ? -4.989 2.635 12.777 1.00 93.69 115 THR A CA 1
ATOM 845 C C . THR A 1 115 ? -4.898 4.113 12.441 1.00 93.69 115 THR A C 1
ATOM 847 O O . THR A 1 115 ? -3.795 4.618 12.228 1.00 93.69 115 THR A O 1
ATOM 850 N N . ASP A 1 116 ? -6.046 4.785 12.380 1.00 92.19 116 ASP A N 1
ATOM 851 C CA . ASP A 1 116 ? -6.173 6.219 12.104 1.00 92.19 116 ASP A CA 1
ATOM 852 C C . ASP A 1 116 ? -5.433 6.638 10.819 1.00 92.19 116 ASP A C 1
ATOM 854 O O . ASP A 1 116 ? -4.784 7.683 10.736 1.00 92.19 116 ASP A O 1
ATOM 858 N N . ALA A 1 117 ? -5.520 5.779 9.799 1.00 94.06 117 ALA A N 1
ATOM 859 C CA . ALA A 1 117 ? -4.793 5.897 8.540 1.00 94.06 117 ALA A CA 1
ATOM 860 C C . ALA A 1 117 ? -5.749 6.048 7.339 1.00 94.06 117 ALA A C 1
ATOM 862 O O . ALA A 1 117 ? -5.949 5.083 6.591 1.00 94.06 117 ALA A O 1
ATOM 863 N N . PRO A 1 118 ? -6.333 7.244 7.125 1.00 93.44 118 PRO A N 1
ATOM 864 C CA . PRO A 1 118 ? -7.261 7.521 6.028 1.00 93.44 118 PRO A CA 1
ATOM 865 C C . PRO A 1 118 ? -6.619 7.528 4.638 1.00 93.44 118 PRO A C 1
ATOM 867 O O . PRO A 1 118 ? -7.339 7.619 3.645 1.00 93.44 118 PRO A O 1
ATOM 870 N N . TYR A 1 119 ? -5.292 7.429 4.536 1.00 94.62 119 TYR A N 1
ATOM 871 C CA . TYR A 1 119 ? -4.583 7.347 3.264 1.00 94.62 119 TYR A CA 1
ATOM 872 C C . TYR A 1 119 ? -3.620 6.168 3.249 1.00 94.62 119 TYR A C 1
ATOM 874 O O . TYR A 1 119 ? -2.963 5.872 4.246 1.00 94.62 119 TYR A O 1
ATOM 882 N N . LEU A 1 120 ? -3.507 5.520 2.094 1.00 95.19 120 LEU A N 1
ATOM 883 C CA . LEU A 1 120 ? -2.525 4.482 1.840 1.00 95.19 120 LEU A CA 1
ATOM 884 C C . LEU A 1 120 ? -1.369 5.029 1.017 1.00 95.19 120 LEU A C 1
ATOM 886 O O . LEU A 1 120 ? -1.561 5.617 -0.048 1.00 95.19 120 LEU A O 1
ATOM 890 N N . TYR A 1 121 ? -0.168 4.757 1.502 1.00 96.06 121 TYR A N 1
ATOM 891 C CA . TYR A 1 121 ? 1.083 4.997 0.813 1.00 96.06 121 TYR A CA 1
ATOM 892 C C . TYR A 1 121 ? 1.555 3.728 0.104 1.00 96.06 121 TYR A C 1
ATOM 894 O O . TYR A 1 121 ? 1.622 2.666 0.722 1.00 96.06 121 TYR A O 1
ATOM 902 N N . ILE A 1 122 ? 1.943 3.840 -1.167 1.00 95.56 122 ILE A N 1
ATOM 903 C CA . ILE A 1 122 ? 2.656 2.780 -1.897 1.00 95.56 122 ILE A CA 1
ATOM 904 C C . ILE A 1 122 ? 3.865 3.404 -2.582 1.00 95.56 122 ILE A C 1
ATOM 906 O O . ILE A 1 122 ? 3.726 4.284 -3.431 1.00 95.56 122 ILE A O 1
ATOM 910 N N . GLY A 1 123 ? 5.059 2.947 -2.225 1.00 93.88 123 GLY A N 1
ATOM 911 C CA . GLY A 1 123 ? 6.285 3.576 -2.700 1.00 93.88 123 GLY A CA 1
ATOM 912 C C . GLY A 1 123 ? 7.549 2.876 -2.232 1.00 93.88 123 GLY A C 1
ATOM 913 O O . GLY A 1 123 ? 7.536 1.674 -1.953 1.00 93.88 123 GLY A O 1
ATOM 914 N N . ARG A 1 124 ? 8.652 3.627 -2.194 1.00 87.56 124 ARG A N 1
ATOM 915 C CA . ARG A 1 124 ? 9.977 3.157 -1.764 1.00 87.56 124 ARG A CA 1
ATOM 916 C C . ARG A 1 124 ? 10.485 3.859 -0.512 1.00 87.56 124 ARG A C 1
ATOM 918 O O . ARG A 1 124 ? 10.364 5.096 -0.436 1.00 87.56 124 ARG A O 1
#

Secondary structure (DSSP, 8-state):
-------------------SEEEEEEEEETT------TTSEEEEEEE-TT--EEEE--SS-SEEEEEEEEEE-SS------EEEEESSTT--SS-EEEEPEEETTEEEEEEEEEES--EEEEE-